Protein AF-A0A820LXX5-F1 (afdb_monomer)

Solvent-accessible surface area (backbone atoms only — not comparable to full-atom values): 5407 Å² total; per-residue (Å²): 135,85,67,86,81,78,61,84,82,75,54,79,83,36,68,66,50,48,53,50,53,50,53,52,51,52,51,51,43,57,74,74,63,58,70,79,55,68,68,57,55,53,48,52,56,50,51,49,54,49,52,51,52,50,52,53,50,29,60,74,69,47,40,42,80,45,74,36,95,88,73,73,45,78,44,78,44,47,50,68,61,52,56,55,66,71,76,111

Secondary structure (DSSP, 8-state):
---GGGS----TT-HHHHHHHHHHHHHHHHHHS-PPPHHHHHHHHHHHHHHHHHHHHHHHTTEEEEE-TTT--EEEEEHHHHHHHTT-

Nearest PDB structures (foldseek):
  1xjh-assembly1_A  TM=3.712E-01  e=5.589E+00  Escherichia coli

Sequence (88 aa):
MSNVTDLPKIPLTSPLYKSYSNQLRSYLSQSYMTLIPLIDQIRALRELKMIQSIRKKLKKLKLILRETDKSGVLHIGSAADYERKAID

Radius of gyration: 27.84 Å; Cα contacts (8 Å, |Δi|>4): 37; chains: 1; bounding box: 59×32×66 Å

Organism: NCBI:txid392033

Structure (mmCIF, N/CA/C/O backbone):
data_AF-A0A820LXX5-F1
#
_entry.id   AF-A0A820LXX5-F1
#
loop_
_atom_site.group_PDB
_atom_site.id
_atom_site.type_symbol
_atom_site.label_atom_id
_atom_site.label_alt_id
_atom_site.label_comp_id
_atom_site.label_asym_id
_atom_site.label_entity_id
_atom_site.label_seq_id
_atom_site.pdbx_PDB_ins_code
_atom_site.Cartn_x
_atom_site.Cartn_y
_atom_site.Cartn_z
_atom_site.occupancy
_atom_site.B_iso_or_equiv
_atom_site.auth_seq_id
_atom_site.auth_comp_id
_atom_site.auth_asym_id
_atom_site.auth_atom_id
_atom_site.pdbx_PDB_model_num
ATOM 1 N N . MET A 1 1 ? -3.473 -19.243 -46.118 1.00 46.00 1 MET A N 1
ATOM 2 C CA . MET A 1 1 ? -2.961 -19.176 -44.733 1.00 46.00 1 MET A CA 1
ATOM 3 C C . MET A 1 1 ? -1.456 -19.342 -44.823 1.00 46.00 1 MET A C 1
ATOM 5 O O . MET A 1 1 ? -1.011 -20.410 -45.215 1.00 46.00 1 MET A O 1
ATOM 9 N N . SER A 1 2 ? -0.685 -18.274 -44.631 1.00 48.22 2 SER A N 1
ATOM 10 C CA . SER A 1 2 ? 0.780 -18.329 -44.653 1.00 48.22 2 SER A CA 1
ATOM 11 C C . SER A 1 2 ? 1.277 -18.932 -43.339 1.00 48.22 2 SER A C 1
ATOM 13 O O . SER A 1 2 ? 0.941 -18.442 -42.261 1.00 48.22 2 SER A O 1
ATOM 15 N N . ASN A 1 3 ? 2.034 -20.026 -43.431 1.00 50.31 3 ASN A N 1
ATOM 16 C CA . ASN A 1 3 ? 2.632 -20.691 -42.279 1.00 50.31 3 ASN A CA 1
ATOM 17 C C . ASN A 1 3 ? 3.665 -19.756 -41.634 1.00 50.31 3 ASN A C 1
ATOM 19 O O . ASN A 1 3 ? 4.566 -19.252 -42.298 1.00 50.31 3 ASN A O 1
ATOM 23 N N . VAL A 1 4 ? 3.554 -19.541 -40.322 1.00 58.78 4 VAL A N 1
ATOM 24 C CA . VAL A 1 4 ? 4.427 -18.652 -39.522 1.00 58.78 4 VAL A CA 1
ATOM 25 C C . VAL A 1 4 ? 5.904 -19.108 -39.528 1.00 58.78 4 VAL A C 1
ATOM 27 O O . VAL A 1 4 ? 6.793 -18.391 -39.078 1.00 58.78 4 VAL A O 1
ATOM 30 N N . THR A 1 5 ? 6.193 -20.291 -40.069 1.00 59.34 5 THR A N 1
ATOM 31 C CA . THR A 1 5 ? 7.522 -20.911 -40.127 1.00 59.34 5 THR A CA 1
ATOM 32 C C . THR A 1 5 ? 8.438 -20.403 -41.244 1.00 59.34 5 THR A C 1
ATOM 34 O O . THR A 1 5 ? 9.637 -20.654 -41.156 1.00 59.34 5 THR A O 1
ATOM 37 N N . ASP A 1 6 ? 7.932 -19.659 -42.233 1.00 63.47 6 ASP A N 1
ATOM 38 C CA . ASP A 1 6 ? 8.730 -19.155 -43.373 1.00 63.47 6 ASP A CA 1
ATOM 39 C C . ASP A 1 6 ? 9.298 -17.741 -43.154 1.00 63.47 6 ASP A C 1
ATOM 41 O O . ASP A 1 6 ? 9.573 -16.997 -44.096 1.00 63.47 6 ASP A O 1
ATOM 45 N N . LEU A 1 7 ? 9.482 -17.332 -41.896 1.00 69.00 7 LEU A N 1
ATOM 46 C CA . LEU A 1 7 ? 10.152 -16.071 -41.597 1.00 69.00 7 LEU A CA 1
ATOM 47 C C . LEU A 1 7 ? 11.667 -16.208 -41.826 1.00 69.00 7 LEU A C 1
ATOM 49 O O . LEU A 1 7 ? 12.270 -17.191 -41.377 1.00 69.00 7 LEU A O 1
ATOM 53 N N . PRO A 1 8 ? 12.318 -15.225 -42.475 1.00 70.38 8 PRO A N 1
ATOM 54 C CA . PRO A 1 8 ? 13.762 -15.241 -42.650 1.00 70.38 8 PRO A CA 1
ATOM 55 C C . PRO A 1 8 ? 14.441 -15.289 -41.277 1.00 70.38 8 PRO A C 1
ATOM 57 O O . PRO A 1 8 ? 14.306 -14.374 -40.461 1.00 70.38 8 PRO A O 1
ATOM 60 N N . LYS A 1 9 ? 15.168 -16.381 -41.009 1.00 72.75 9 LYS A N 1
ATOM 61 C CA . LYS A 1 9 ? 15.943 -16.546 -39.775 1.00 72.75 9 LYS A CA 1
ATOM 62 C C . LYS A 1 9 ? 17.083 -15.535 -39.778 1.00 72.75 9 LYS A C 1
ATOM 64 O O . LYS A 1 9 ? 18.094 -15.734 -40.447 1.00 72.75 9 LYS A O 1
ATOM 69 N N . ILE A 1 10 ? 16.915 -14.449 -39.029 1.00 72.38 10 ILE A N 1
ATOM 70 C CA . ILE A 1 10 ? 17.976 -13.465 -38.819 1.00 72.38 10 ILE A CA 1
ATOM 71 C C . ILE A 1 10 ? 19.077 -14.148 -37.994 1.00 72.38 10 ILE A C 1
ATOM 73 O O . ILE A 1 10 ? 18.796 -14.624 -36.890 1.00 72.38 10 ILE A O 1
ATOM 77 N N . PRO A 1 11 ? 20.324 -14.214 -38.489 1.00 77.44 11 PRO A N 1
ATOM 78 C CA . PRO A 1 11 ? 21.423 -14.785 -37.725 1.00 77.44 11 PRO A CA 1
ATOM 79 C C . PRO A 1 11 ? 21.616 -14.024 -36.412 1.00 77.44 11 PRO A C 1
ATOM 81 O O . PRO A 1 11 ? 21.673 -12.795 -36.407 1.00 77.44 11 PRO A O 1
ATOM 84 N N . LEU A 1 12 ? 21.783 -14.747 -35.303 1.00 73.69 12 LEU A N 1
ATOM 85 C CA . LEU A 1 12 ? 22.021 -14.156 -33.975 1.00 73.69 12 LEU A CA 1
ATOM 86 C C . LEU A 1 12 ? 23.307 -13.313 -33.921 1.00 73.69 12 LEU A C 1
ATOM 88 O O . LEU A 1 12 ? 23.457 -12.435 -33.076 1.00 73.69 12 LEU A O 1
ATOM 92 N N . THR A 1 13 ? 24.235 -13.574 -34.840 1.00 77.81 13 THR A N 1
ATOM 93 C CA . THR A 1 13 ? 25.483 -12.830 -35.025 1.00 77.81 13 THR A CA 1
ATOM 94 C C . THR A 1 13 ? 25.300 -11.531 -35.810 1.00 77.81 13 THR A C 1
ATOM 96 O O . THR A 1 13 ? 26.231 -10.728 -35.869 1.00 77.81 13 THR A O 1
ATOM 99 N N . SER A 1 14 ? 24.122 -11.297 -36.402 1.00 85.44 14 SER A N 1
ATOM 100 C CA . SER A 1 14 ? 23.832 -10.078 -37.153 1.00 85.44 14 SER A CA 1
ATOM 101 C C . SER A 1 14 ? 23.964 -8.847 -36.248 1.00 85.44 14 SER A C 1
ATOM 103 O O . SER A 1 14 ? 23.355 -8.809 -35.171 1.00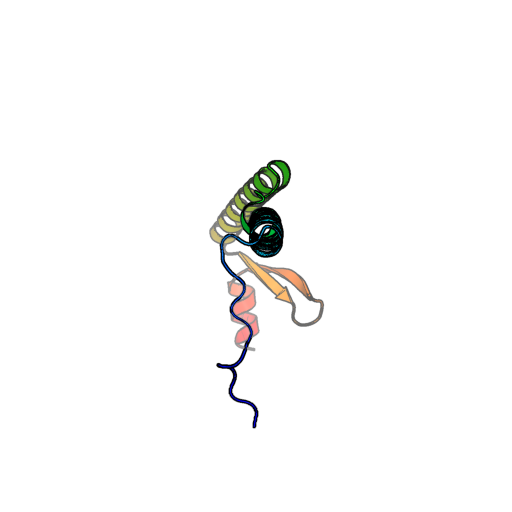 85.44 14 SER A O 1
ATOM 105 N N . PRO A 1 15 ? 24.693 -7.798 -36.677 1.00 86.75 15 PRO A N 1
ATOM 106 C CA . PRO A 1 15 ? 24.781 -6.541 -35.937 1.00 86.75 15 PRO A CA 1
ATOM 107 C C . PRO A 1 15 ? 23.406 -5.934 -35.634 1.00 86.75 15 PRO A C 1
ATOM 109 O O . PRO A 1 15 ? 23.203 -5.365 -34.562 1.00 86.75 15 PRO A O 1
ATOM 112 N N . LEU A 1 16 ? 22.446 -6.113 -36.550 1.00 86.69 16 LEU A N 1
ATOM 113 C CA . LEU A 1 16 ? 21.071 -5.643 -36.396 1.00 86.69 16 LEU A CA 1
ATOM 114 C C . LEU A 1 16 ? 20.347 -6.377 -35.261 1.00 86.69 16 LEU A C 1
ATOM 116 O O . LEU A 1 16 ? 19.748 -5.732 -34.402 1.00 86.69 16 LEU A O 1
ATOM 120 N N . TYR A 1 17 ? 20.471 -7.708 -35.206 1.00 87.44 17 TYR A N 1
ATOM 121 C CA . TYR A 1 17 ? 19.916 -8.507 -34.111 1.00 87.44 17 TYR A CA 1
ATOM 122 C C . TYR A 1 17 ? 20.526 -8.099 -32.766 1.00 87.44 17 TYR A C 1
ATOM 124 O O . TYR A 1 17 ? 19.804 -7.858 -31.800 1.00 87.44 17 TYR A O 1
ATOM 132 N N . LYS A 1 18 ? 21.855 -7.945 -32.711 1.00 87.31 18 LYS A N 1
ATOM 133 C CA . LYS A 1 18 ? 22.566 -7.536 -31.493 1.00 87.31 18 LYS A CA 1
ATOM 134 C C . LYS A 1 18 ? 22.118 -6.154 -31.011 1.00 87.31 18 LYS A C 1
ATOM 136 O O . LYS A 1 18 ? 21.815 -5.997 -29.829 1.00 87.31 18 LYS A O 1
ATOM 141 N N . SER A 1 19 ? 22.023 -5.179 -31.916 1.00 90.75 19 SER A N 1
ATOM 142 C CA . SER A 1 19 ? 21.540 -3.828 -31.606 1.00 90.75 19 SER A CA 1
ATOM 143 C C . SER A 1 19 ? 20.124 -3.858 -31.028 1.00 90.75 19 SER A C 1
ATOM 145 O O . SER A 1 19 ? 19.892 -3.350 -29.931 1.00 90.75 19 SER A O 1
ATOM 147 N N . TYR A 1 20 ? 19.207 -4.551 -31.706 1.00 91.06 20 TYR A N 1
ATOM 148 C CA . TYR A 1 20 ? 17.826 -4.687 -31.255 1.00 91.06 20 TYR A CA 1
ATOM 149 C C . TYR A 1 20 ? 17.722 -5.397 -29.898 1.00 91.06 20 TYR A C 1
ATOM 151 O O . TYR A 1 20 ? 17.042 -4.916 -28.995 1.00 91.06 20 TYR A O 1
ATOM 159 N N . SER A 1 21 ? 18.454 -6.499 -29.704 1.00 90.94 21 SER A N 1
ATOM 160 C CA . SER A 1 21 ? 18.465 -7.225 -28.428 1.00 90.94 21 SER A CA 1
ATOM 161 C C . SER A 1 21 ? 18.961 -6.359 -27.265 1.00 90.94 21 SER A C 1
ATOM 163 O O . SER A 1 21 ? 18.421 -6.436 -26.162 1.00 90.94 21 SER A O 1
ATOM 165 N N . ASN A 1 22 ? 19.940 -5.484 -27.516 1.00 92.75 22 ASN A N 1
ATOM 166 C CA . ASN A 1 22 ? 20.455 -4.558 -26.514 1.00 92.75 22 ASN A CA 1
ATOM 167 C C . ASN A 1 22 ? 19.431 -3.467 -26.190 1.00 92.75 22 ASN A C 1
ATOM 169 O O . ASN A 1 22 ? 19.232 -3.161 -25.018 1.00 92.75 22 ASN A O 1
ATOM 173 N N . GLN A 1 23 ? 18.751 -2.914 -27.198 1.00 94.38 23 GLN A N 1
ATOM 174 C CA . GLN A 1 23 ? 17.683 -1.931 -26.993 1.00 94.38 23 GLN A CA 1
ATOM 175 C C . GLN A 1 23 ? 16.529 -2.518 -26.179 1.00 94.38 23 GLN A C 1
ATOM 177 O O . GLN A 1 23 ? 16.095 -1.908 -25.203 1.00 94.38 23 GLN A O 1
ATOM 182 N N . LEU A 1 24 ? 16.086 -3.728 -26.527 1.00 92.69 24 LEU A N 1
ATOM 183 C CA . LEU A 1 24 ? 15.032 -4.427 -25.799 1.00 92.69 24 LEU A CA 1
ATOM 184 C C . LEU A 1 24 ? 15.447 -4.696 -24.349 1.00 92.69 24 LEU A C 1
ATOM 186 O O . LEU A 1 24 ? 14.672 -4.452 -23.428 1.00 92.69 24 LEU A O 1
ATOM 190 N N . ARG A 1 25 ? 16.690 -5.137 -24.127 1.00 91.19 25 ARG A N 1
ATOM 191 C CA . ARG A 1 25 ? 17.232 -5.341 -22.780 1.00 91.19 25 ARG A CA 1
ATOM 192 C C . ARG A 1 25 ? 17.251 -4.045 -21.971 1.00 91.19 25 ARG A C 1
ATOM 194 O O . ARG A 1 25 ? 16.846 -4.067 -20.812 1.00 91.19 25 ARG A O 1
ATOM 201 N N . SER A 1 26 ? 17.695 -2.937 -22.561 1.00 90.69 26 SER A N 1
ATOM 202 C CA . SER A 1 26 ? 17.713 -1.629 -21.898 1.00 90.69 26 SER A CA 1
ATOM 203 C C . SER A 1 26 ? 16.307 -1.162 -21.537 1.00 90.69 26 SER A C 1
ATOM 205 O O . SER A 1 26 ? 16.081 -0.757 -20.399 1.00 90.69 26 SER A O 1
ATOM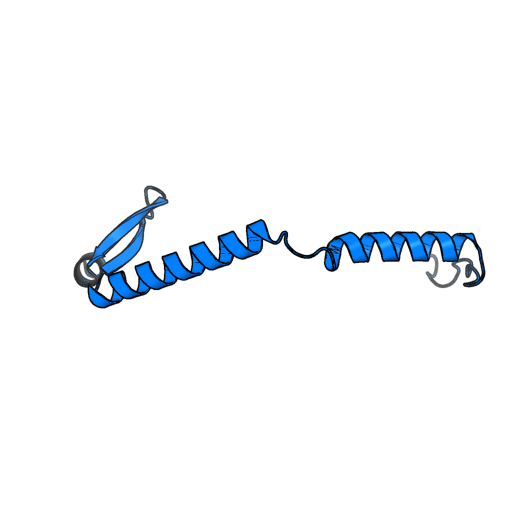 207 N N . TYR A 1 27 ? 15.354 -1.291 -22.463 1.00 90.75 27 TYR A N 1
ATOM 208 C CA . TYR A 1 27 ? 13.954 -0.949 -22.221 1.00 90.75 27 TYR A CA 1
ATOM 209 C C . TYR A 1 27 ? 13.371 -1.769 -21.069 1.00 90.75 27 TYR A C 1
ATOM 211 O O . TYR A 1 27 ? 12.882 -1.204 -20.098 1.00 90.75 27 TYR A O 1
ATOM 219 N N . LEU A 1 28 ? 13.500 -3.098 -21.118 1.00 88.75 28 LEU A N 1
ATOM 220 C CA . LEU A 1 28 ? 12.983 -3.974 -20.066 1.00 88.75 28 LEU A CA 1
ATOM 221 C C . LEU A 1 28 ? 13.661 -3.711 -18.717 1.00 88.75 28 LEU A C 1
ATOM 223 O O . LEU A 1 28 ? 12.996 -3.703 -17.685 1.00 88.75 28 LEU A O 1
ATOM 227 N N . SER A 1 29 ? 14.967 -3.444 -18.710 1.00 86.94 29 SER A N 1
ATOM 228 C CA . SER A 1 29 ? 15.673 -3.061 -17.487 1.00 86.94 29 SER A CA 1
ATOM 229 C C . SER A 1 29 ? 15.122 -1.755 -16.916 1.00 86.94 29 SER A C 1
ATOM 231 O O . SER A 1 29 ? 14.904 -1.654 -15.714 1.00 86.94 29 SER A O 1
ATOM 233 N N . GLN A 1 30 ? 14.851 -0.760 -17.756 1.00 84.38 30 GLN A N 1
ATOM 234 C CA . GLN A 1 30 ? 14.293 0.506 -17.301 1.00 84.38 30 GLN A CA 1
ATOM 235 C C . GLN A 1 30 ? 12.827 0.367 -16.860 1.00 84.38 30 GLN A C 1
ATOM 237 O O . GLN A 1 30 ? 12.411 1.006 -15.900 1.00 84.38 30 GLN A O 1
ATOM 242 N N . SER A 1 31 ? 12.034 -0.484 -17.500 1.00 82.81 31 SER A N 1
ATOM 243 C CA . SER A 1 31 ? 10.628 -0.666 -17.129 1.00 82.81 31 SER A CA 1
ATOM 244 C C . SER A 1 31 ? 10.442 -1.509 -15.868 1.00 82.81 31 SER A C 1
ATOM 246 O O . SER A 1 31 ? 9.561 -1.210 -15.069 1.00 82.81 31 SER A O 1
ATOM 248 N N . TYR A 1 32 ? 11.259 -2.548 -15.677 1.00 80.06 32 TYR A N 1
ATOM 249 C CA . TYR A 1 32 ? 11.032 -3.553 -14.631 1.00 80.06 32 TYR A CA 1
ATOM 250 C C . TYR A 1 32 ? 12.083 -3.562 -13.521 1.00 80.06 32 TYR A C 1
ATOM 252 O O . TYR A 1 32 ? 11.808 -4.080 -12.443 1.00 80.06 32 TYR A O 1
ATOM 260 N N . MET A 1 33 ? 13.272 -3.005 -13.763 1.00 80.31 33 MET A N 1
ATOM 261 C CA . MET A 1 33 ? 14.371 -2.979 -12.787 1.00 80.31 33 MET A CA 1
ATOM 262 C C . MET A 1 33 ? 14.6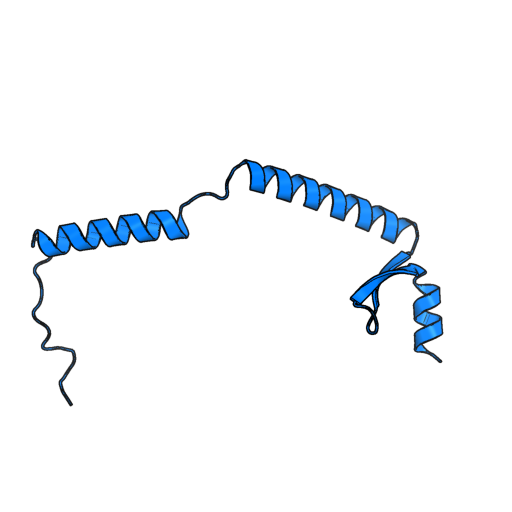69 -1.570 -12.271 1.00 80.31 33 MET A C 1
ATOM 264 O O . MET A 1 33 ? 15.540 -1.409 -11.415 1.00 80.31 33 MET A O 1
ATOM 268 N N . THR A 1 34 ? 13.951 -0.545 -12.747 1.00 79.38 34 THR A N 1
ATOM 269 C CA . THR A 1 34 ? 14.036 0.783 -12.134 1.00 79.38 34 THR A CA 1
ATOM 270 C C . THR A 1 34 ? 13.436 0.706 -10.742 1.00 79.38 34 THR A C 1
ATOM 272 O O . THR A 1 34 ? 12.237 0.493 -10.564 1.00 79.38 34 THR A O 1
ATOM 275 N N . LEU A 1 35 ? 14.303 0.855 -9.745 1.00 80.12 35 LEU A N 1
ATOM 276 C CA . LEU A 1 35 ? 13.905 0.882 -8.349 1.00 80.12 35 LEU A CA 1
ATOM 277 C C . LEU A 1 35 ? 12.935 2.039 -8.111 1.00 80.12 35 LEU A C 1
ATOM 279 O O . LEU A 1 35 ? 13.125 3.142 -8.626 1.00 80.12 35 LEU A O 1
ATOM 283 N N . ILE A 1 36 ? 11.930 1.789 -7.272 1.00 82.06 36 ILE A N 1
ATOM 284 C CA . ILE A 1 36 ? 11.063 2.845 -6.746 1.00 82.06 36 ILE A CA 1
ATOM 285 C C . ILE A 1 36 ? 11.970 3.928 -6.139 1.00 82.06 36 ILE A C 1
ATOM 287 O O . ILE A 1 36 ? 12.867 3.576 -5.363 1.00 82.06 36 ILE A O 1
ATOM 291 N N . PRO A 1 37 ? 11.775 5.222 -6.447 1.00 88.44 37 PRO A N 1
ATOM 292 C CA . PRO A 1 37 ? 12.593 6.282 -5.874 1.00 88.44 37 PRO A CA 1
ATOM 293 C C . PRO A 1 37 ? 12.642 6.188 -4.346 1.00 88.44 37 PRO A C 1
ATOM 295 O O . PRO A 1 37 ? 11.623 5.966 -3.692 1.00 88.44 37 PRO A O 1
ATOM 298 N N . LEU A 1 38 ? 13.825 6.379 -3.752 1.00 87.94 38 LEU A N 1
ATOM 299 C CA . LEU A 1 38 ? 14.017 6.262 -2.298 1.00 87.94 38 LEU A CA 1
ATOM 300 C C . LEU A 1 38 ? 13.030 7.141 -1.508 1.00 87.94 38 LEU A C 1
ATOM 302 O O . LEU A 1 38 ? 12.549 6.749 -0.447 1.00 87.94 38 LEU A O 1
ATOM 306 N N . ILE A 1 39 ? 12.696 8.319 -2.040 1.00 93.06 39 ILE A N 1
ATOM 307 C CA . ILE A 1 39 ? 11.738 9.234 -1.418 1.00 93.06 39 ILE A CA 1
ATOM 308 C C . ILE A 1 39 ? 10.329 8.640 -1.322 1.00 93.06 39 ILE A C 1
ATOM 310 O O . ILE A 1 39 ? 9.678 8.788 -0.286 1.00 93.06 39 ILE A O 1
ATOM 314 N N . ASP A 1 40 ? 9.891 7.912 -2.346 1.00 92.38 40 ASP A N 1
ATOM 315 C CA . ASP A 1 40 ? 8.581 7.268 -2.373 1.00 92.38 40 ASP A CA 1
ATOM 316 C C . ASP A 1 40 ? 8.558 6.057 -1.444 1.00 92.38 40 ASP A C 1
ATOM 318 O O . ASP A 1 40 ? 7.592 5.863 -0.709 1.00 92.38 40 ASP A O 1
ATOM 322 N N . GLN A 1 41 ? 9.665 5.310 -1.362 1.00 92.88 41 GLN A N 1
ATOM 323 C CA . GLN A 1 41 ? 9.816 4.238 -0.373 1.00 92.88 41 GLN A CA 1
ATOM 324 C C . GLN A 1 41 ? 9.698 4.776 1.063 1.00 92.88 41 GLN A C 1
ATOM 326 O O . GLN A 1 41 ? 8.966 4.225 1.888 1.00 92.88 41 GLN A O 1
ATOM 331 N N . ILE A 1 42 ? 10.382 5.885 1.372 1.00 95.50 42 ILE A N 1
ATOM 332 C CA . ILE A 1 42 ? 10.320 6.523 2.695 1.00 95.50 42 ILE A CA 1
ATOM 333 C C . ILE A 1 42 ? 8.901 7.018 2.997 1.00 95.50 42 ILE A C 1
ATOM 335 O O . ILE A 1 42 ? 8.422 6.836 4.120 1.00 95.50 42 ILE A O 1
ATOM 339 N N . ARG A 1 43 ? 8.222 7.637 2.022 1.00 96.38 43 ARG A N 1
ATOM 340 C CA . ARG A 1 43 ? 6.829 8.090 2.169 1.00 96.38 43 ARG A CA 1
ATOM 341 C C . ARG A 1 43 ? 5.891 6.920 2.448 1.00 96.38 43 ARG A C 1
ATOM 343 O O . ARG A 1 43 ? 5.209 6.948 3.471 1.00 96.38 43 ARG A O 1
ATOM 350 N N . ALA A 1 44 ? 5.957 5.862 1.645 1.00 95.31 44 ALA A N 1
ATOM 351 C CA . ALA A 1 44 ? 5.140 4.665 1.823 1.00 95.31 44 ALA A CA 1
ATOM 352 C C . ALA A 1 44 ? 5.335 4.036 3.214 1.00 95.31 44 ALA A C 1
ATOM 354 O O . ALA A 1 44 ? 4.367 3.685 3.889 1.00 95.31 44 ALA A O 1
ATOM 355 N N . LEU A 1 45 ? 6.577 3.959 3.707 1.00 96.56 45 LEU A N 1
ATOM 356 C CA . LEU A 1 45 ? 6.860 3.451 5.054 1.00 96.56 45 LEU A CA 1
ATOM 357 C C . LEU A 1 45 ? 6.281 4.341 6.162 1.00 96.56 45 LEU A C 1
ATOM 359 O O . LEU A 1 45 ? 5.810 3.830 7.183 1.00 96.56 45 LEU A O 1
ATOM 363 N N . ARG A 1 46 ? 6.322 5.668 5.998 1.00 96.69 46 ARG A N 1
ATOM 364 C CA . ARG A 1 46 ? 5.725 6.610 6.960 1.00 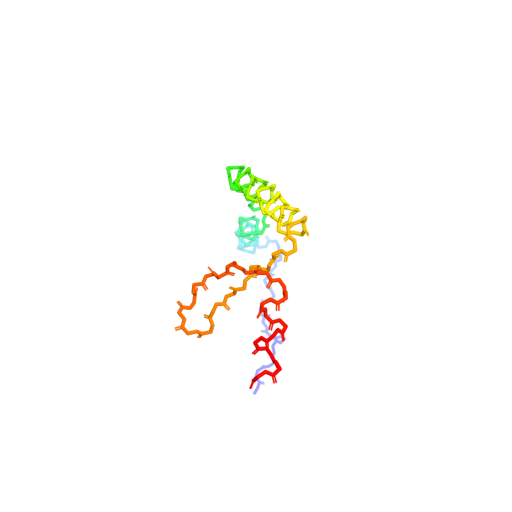96.69 46 ARG A CA 1
ATOM 365 C C . ARG A 1 46 ? 4.206 6.483 6.986 1.00 96.69 46 ARG A C 1
ATOM 367 O O . ARG A 1 46 ? 3.632 6.386 8.071 1.00 96.69 46 ARG A O 1
ATOM 374 N N . GLU A 1 47 ? 3.575 6.433 5.820 1.00 96.75 47 GLU A N 1
ATOM 375 C CA . GLU A 1 47 ? 2.129 6.249 5.683 1.00 96.75 47 GLU A CA 1
ATOM 376 C C . GLU A 1 47 ? 1.680 4.913 6.275 1.00 96.75 47 GLU A C 1
ATOM 378 O O . GLU A 1 47 ? 0.739 4.877 7.068 1.00 96.75 47 GLU A O 1
ATOM 383 N N . LEU A 1 48 ? 2.416 3.829 6.015 1.00 97.06 48 LEU A N 1
ATOM 384 C CA . LEU A 1 48 ? 2.146 2.520 6.606 1.00 97.06 48 LEU A CA 1
ATOM 385 C C . LEU A 1 48 ? 2.161 2.572 8.140 1.00 97.06 48 LEU A C 1
ATOM 387 O O . LEU A 1 48 ? 1.226 2.093 8.786 1.00 97.06 48 LEU A O 1
ATOM 391 N N . LYS A 1 49 ? 3.192 3.185 8.736 1.00 97.06 49 LYS A N 1
ATOM 392 C CA . LYS A 1 49 ? 3.284 3.352 10.197 1.00 97.06 49 LYS A CA 1
ATOM 393 C C . LYS A 1 49 ? 2.127 4.189 10.746 1.00 97.06 49 LYS A C 1
ATOM 395 O O . LYS A 1 49 ? 1.585 3.874 11.808 1.00 97.06 49 LYS A O 1
ATOM 400 N N . MET A 1 50 ? 1.725 5.233 10.024 1.00 96.75 50 MET A N 1
ATOM 401 C CA . MET A 1 50 ? 0.592 6.074 10.401 1.00 96.75 50 MET A CA 1
ATOM 402 C C . MET A 1 50 ? -0.719 5.280 10.386 1.00 96.75 50 MET A C 1
ATOM 404 O O . MET A 1 50 ? -1.431 5.264 11.390 1.00 96.75 50 MET A O 1
ATOM 408 N N . ILE A 1 51 ? -0.992 4.542 9.307 1.00 95.06 51 ILE A N 1
ATOM 409 C CA . ILE A 1 51 ? -2.175 3.682 9.169 1.00 95.06 51 ILE A CA 1
ATOM 410 C C . ILE A 1 51 ? -2.205 2.617 10.269 1.00 95.06 51 ILE A C 1
ATOM 412 O O . ILE A 1 51 ? -3.251 2.385 10.875 1.00 95.06 51 ILE A O 1
ATOM 416 N N . GLN A 1 52 ? -1.068 1.991 10.586 1.00 96.44 52 GLN A N 1
ATOM 417 C CA . GLN A 1 52 ? -0.967 1.023 11.683 1.00 96.44 52 GLN A CA 1
ATOM 418 C C . GLN A 1 52 ? -1.315 1.653 13.039 1.00 96.44 52 GLN A C 1
ATOM 420 O O . GLN A 1 52 ? -2.064 1.064 13.823 1.00 96.44 52 GLN A O 1
ATOM 425 N N . SER A 1 53 ? -0.819 2.864 13.308 1.00 96.19 53 SER A N 1
ATOM 426 C CA . SER A 1 53 ? -1.137 3.613 14.528 1.00 96.19 53 SER A CA 1
ATOM 427 C C . SER A 1 53 ? -2.628 3.961 14.614 1.00 96.19 53 SER A C 1
ATOM 429 O O . SER A 1 53 ? -3.260 3.722 15.647 1.00 96.19 53 SER A O 1
ATOM 431 N N . ILE A 1 54 ? -3.217 4.441 13.514 1.00 93.44 54 ILE A N 1
ATOM 432 C CA . ILE A 1 54 ? -4.653 4.738 13.410 1.00 93.44 54 ILE A CA 1
ATOM 433 C C . ILE A 1 54 ? -5.475 3.471 13.668 1.00 93.44 54 ILE A C 1
ATOM 435 O O . ILE A 1 54 ? -6.331 3.471 14.551 1.00 93.44 54 ILE A O 1
ATOM 439 N N . ARG A 1 55 ? -5.165 2.359 12.989 1.00 92.94 55 ARG A N 1
ATOM 440 C CA . A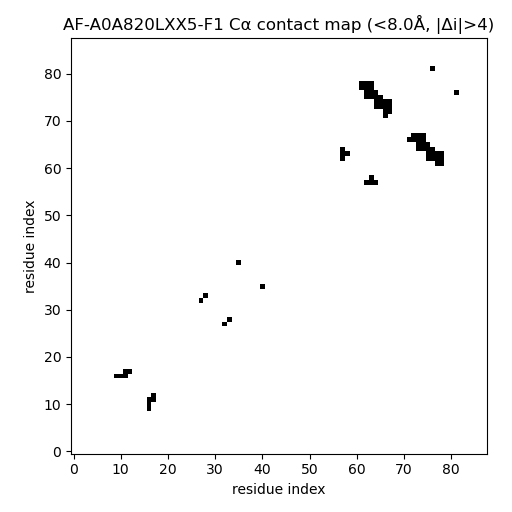RG A 1 55 ? -5.836 1.062 13.186 1.00 92.94 55 ARG A CA 1
ATOM 441 C C . ARG A 1 55 ? -5.776 0.594 14.638 1.00 92.94 55 ARG A C 1
ATOM 443 O O . ARG A 1 55 ? -6.787 0.152 15.183 1.00 92.94 55 ARG A O 1
ATOM 450 N N . LYS A 1 56 ? -4.617 0.726 15.292 1.00 95.44 56 LYS A N 1
ATOM 451 C CA . LYS A 1 56 ? -4.452 0.363 16.707 1.00 95.44 56 LYS A CA 1
ATOM 452 C C . LYS A 1 56 ? -5.345 1.211 17.618 1.00 95.44 56 LYS A C 1
ATOM 454 O O . LYS A 1 56 ? -5.968 0.665 18.528 1.00 95.44 56 LYS A O 1
ATOM 459 N N . LYS A 1 57 ? -5.433 2.523 17.371 1.00 93.69 57 LYS A N 1
ATOM 460 C CA . LYS A 1 57 ? -6.305 3.436 18.129 1.00 93.69 57 LYS A CA 1
ATOM 461 C C . LYS A 1 57 ? -7.786 3.124 17.911 1.00 93.69 57 LYS A C 1
ATOM 463 O O . LYS A 1 57 ? -8.507 2.993 18.895 1.00 93.69 57 LYS A O 1
ATOM 468 N N . LEU A 1 58 ? -8.214 2.935 16.662 1.00 92.25 58 LEU A N 1
ATOM 469 C CA . LEU A 1 58 ? -9.596 2.576 16.326 1.00 92.25 58 LEU A CA 1
ATOM 470 C C . LEU A 1 58 ? -10.019 1.278 17.024 1.00 92.25 58 LEU A C 1
ATOM 472 O O . LEU A 1 58 ? -11.041 1.256 17.705 1.00 92.25 58 LEU A O 1
ATOM 476 N N . LYS A 1 59 ? -9.177 0.235 16.970 1.00 90.88 59 LYS A N 1
ATOM 477 C CA . LYS A 1 59 ? -9.435 -1.038 17.661 1.00 90.88 59 LYS A CA 1
ATOM 478 C C . LYS A 1 59 ? -9.550 -0.862 19.177 1.00 90.88 59 LYS A C 1
ATOM 480 O O . LYS A 1 59 ? -10.465 -1.414 19.780 1.00 90.88 59 LYS A O 1
ATOM 485 N N . LYS A 1 60 ? -8.650 -0.086 19.797 1.00 92.88 60 LYS A N 1
ATOM 486 C CA . LYS A 1 60 ? -8.686 0.186 21.246 1.00 92.88 60 LYS A CA 1
ATOM 487 C C . LYS A 1 60 ? -9.986 0.881 21.664 1.00 92.88 60 LYS A C 1
ATOM 489 O O . LYS A 1 60 ? -10.521 0.572 22.721 1.00 92.88 60 LYS A O 1
ATOM 494 N N . L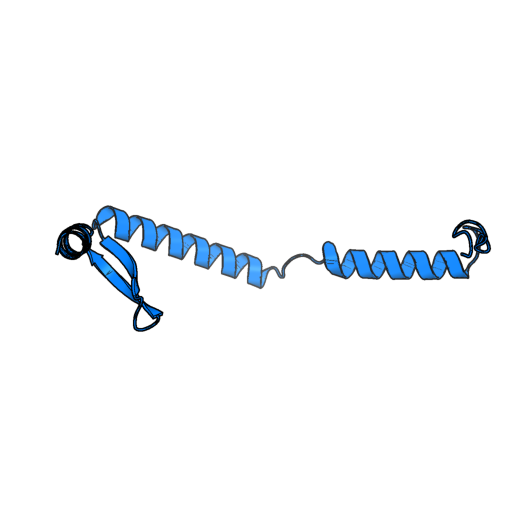EU A 1 61 ? -10.473 1.806 20.841 1.00 91.75 61 LEU A N 1
ATOM 495 C CA . LEU A 1 61 ? -11.674 2.597 21.109 1.00 91.75 61 LEU A CA 1
ATOM 496 C C . LEU A 1 61 ? -12.968 1.939 20.597 1.00 91.75 61 LEU A C 1
ATOM 498 O O . LEU A 1 61 ? -14.028 2.539 20.729 1.00 91.75 61 LEU A O 1
ATOM 502 N N . LYS A 1 62 ? -12.898 0.725 20.025 1.00 91.06 62 LYS A N 1
ATOM 503 C CA . LYS A 1 62 ? -14.031 0.028 19.381 1.00 91.06 62 LYS A CA 1
ATOM 504 C C . LYS A 1 62 ? -14.732 0.878 18.304 1.00 91.06 62 LYS A C 1
ATOM 506 O O . LYS A 1 62 ? -15.948 0.811 18.132 1.00 91.06 62 LYS A O 1
ATOM 511 N N . LEU A 1 63 ? -13.945 1.671 17.579 1.00 90.44 63 LEU A N 1
ATOM 512 C CA . LEU A 1 63 ? -14.408 2.519 16.485 1.00 90.44 63 LEU A CA 1
ATOM 513 C C . LEU A 1 63 ? -14.190 1.832 15.134 1.00 90.44 63 LEU A C 1
ATOM 515 O O . LEU A 1 63 ? -13.190 1.140 14.927 1.00 90.44 63 LEU A O 1
ATOM 519 N N . ILE A 1 64 ? -15.103 2.083 14.202 1.00 87.94 64 ILE A N 1
ATOM 520 C CA . ILE A 1 64 ? -15.057 1.627 12.815 1.00 87.94 64 ILE A CA 1
ATOM 521 C C . ILE A 1 64 ? -14.962 2.852 11.906 1.00 87.94 64 ILE A C 1
ATOM 523 O O . ILE A 1 64 ? -15.755 3.789 12.017 1.00 87.94 64 ILE A O 1
ATOM 527 N N . LEU A 1 65 ? -13.985 2.814 11.000 1.00 87.56 65 LEU A N 1
ATOM 528 C CA . LEU A 1 65 ? -13.862 3.728 9.870 1.00 87.56 65 LEU A CA 1
ATOM 529 C C . LEU A 1 65 ? -14.505 3.049 8.655 1.00 87.56 65 LEU A C 1
ATOM 531 O O . LEU A 1 65 ? -14.042 1.982 8.251 1.00 87.56 65 LEU A O 1
ATOM 535 N N . ARG A 1 66 ? -15.562 3.639 8.097 1.00 85.75 66 ARG A N 1
ATOM 536 C CA . ARG A 1 66 ? -16.276 3.116 6.924 1.00 85.75 66 ARG A CA 1
ATOM 537 C C . ARG A 1 66 ? -16.536 4.246 5.932 1.00 85.75 66 ARG A C 1
ATOM 539 O O . ARG A 1 66 ? -16.797 5.376 6.336 1.00 85.75 66 ARG A O 1
ATOM 546 N N . GLU A 1 67 ? -16.475 3.937 4.645 1.00 85.75 67 GLU A N 1
ATOM 547 C CA . GLU A 1 67 ? -16.922 4.844 3.590 1.00 85.75 67 GLU A CA 1
ATOM 548 C C . GLU A 1 67 ? -18.453 4.912 3.551 1.00 85.75 67 GLU A C 1
ATOM 550 O O . GLU A 1 67 ? -19.143 3.901 3.692 1.00 85.75 67 GLU A O 1
ATOM 555 N N . THR A 1 68 ? -18.993 6.120 3.426 1.00 81.94 68 THR A N 1
ATOM 556 C CA . THR A 1 68 ? -20.441 6.327 3.379 1.00 81.94 68 THR A CA 1
ATOM 557 C C . THR A 1 68 ? -20.954 6.229 1.950 1.00 81.94 68 THR A C 1
ATOM 559 O O . THR A 1 68 ? -20.494 6.945 1.063 1.00 81.94 68 THR A O 1
ATOM 562 N N . ASP A 1 69 ? -21.974 5.396 1.750 1.00 76.25 69 ASP A N 1
ATOM 563 C CA . ASP A 1 69 ? -22.510 5.073 0.422 1.00 76.25 69 ASP A CA 1
ATOM 564 C C . ASP A 1 69 ? -23.056 6.306 -0.337 1.00 76.25 69 ASP A C 1
ATOM 566 O O . ASP A 1 69 ? -23.154 6.292 -1.559 1.00 76.25 69 ASP A O 1
ATOM 570 N N . LYS A 1 70 ? -23.419 7.386 0.377 1.00 75.56 70 LYS A N 1
ATOM 571 C CA . LYS A 1 70 ? -24.071 8.576 -0.203 1.00 75.56 70 LYS A CA 1
ATOM 572 C C . LYS A 1 70 ? -23.130 9.729 -0.549 1.00 75.56 70 LYS A C 1
ATOM 574 O O . LYS A 1 70 ? -23.464 10.513 -1.430 1.00 75.56 70 LYS A O 1
ATOM 579 N N . SER A 1 71 ? -22.010 9.887 0.155 1.00 74.31 71 SER A N 1
ATOM 580 C CA . SER A 1 71 ? -21.113 11.039 -0.036 1.00 74.31 71 SER A CA 1
ATOM 581 C C . SER A 1 71 ? -19.667 10.655 -0.336 1.00 74.31 71 SER A C 1
ATOM 583 O O . SER A 1 71 ? -18.864 11.548 -0.593 1.00 74.31 71 SER A O 1
ATOM 585 N 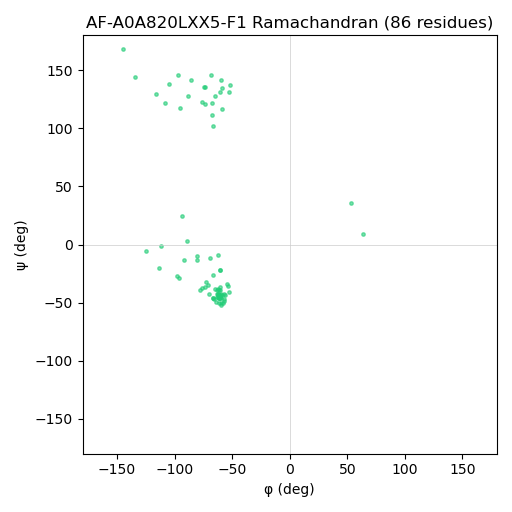N . GLY A 1 72 ? -19.310 9.364 -0.288 1.00 79.19 72 GLY A N 1
ATOM 586 C CA . GLY A 1 72 ? -17.922 8.908 -0.445 1.00 79.19 72 GLY A CA 1
ATOM 587 C C . GLY A 1 72 ? -16.995 9.411 0.668 1.00 79.19 72 GLY A C 1
ATOM 588 O O . GLY A 1 72 ? -15.776 9.286 0.589 1.00 79.19 72 GLY A O 1
ATOM 589 N N . VAL A 1 73 ? -17.554 10.016 1.723 1.00 84.44 73 VAL A N 1
ATOM 590 C CA . VAL A 1 73 ? -16.784 10.517 2.860 1.00 84.44 73 VAL A CA 1
ATOM 591 C C . VAL A 1 73 ? -16.573 9.378 3.847 1.00 84.44 73 VAL A C 1
ATOM 593 O O . VAL A 1 73 ? -17.476 8.574 4.102 1.00 84.44 73 VAL A O 1
ATOM 596 N N . LEU A 1 74 ? -15.381 9.329 4.437 1.00 84.62 74 LEU A N 1
ATOM 597 C CA . LEU A 1 74 ? -15.067 8.411 5.522 1.00 84.62 74 LEU A CA 1
ATOM 598 C C . LEU A 1 74 ? -15.752 8.862 6.816 1.00 84.62 74 LEU A C 1
ATOM 600 O O . LEU A 1 74 ? -15.492 9.950 7.327 1.00 84.62 74 LEU A O 1
ATOM 604 N N . HIS A 1 75 ? -16.589 7.995 7.372 1.00 87.62 75 HIS A N 1
ATOM 605 C CA . HIS A 1 75 ? -17.241 8.197 8.657 1.00 87.62 75 HIS A CA 1
ATOM 606 C C . HIS A 1 75 ? -16.589 7.325 9.737 1.00 87.62 75 HIS A C 1
ATOM 608 O O . HIS A 1 75 ? -16.285 6.148 9.517 1.00 87.62 75 HIS A O 1
ATOM 614 N N . ILE A 1 76 ? -16.389 7.906 10.923 1.00 89.25 76 ILE A N 1
ATOM 615 C CA . ILE A 1 76 ? -15.897 7.214 12.120 1.00 89.25 76 ILE A CA 1
ATOM 616 C C . ILE A 1 76 ? -17.059 7.099 13.102 1.00 89.25 76 ILE A C 1
ATOM 618 O O . ILE A 1 76 ? -17.616 8.109 13.517 1.00 89.25 76 ILE A O 1
ATOM 622 N N . GLY A 1 77 ? -17.401 5.877 13.499 1.00 88.12 77 GLY A N 1
ATOM 623 C CA . GLY A 1 77 ? -18.462 5.619 14.477 1.00 88.12 77 GLY A CA 1
ATOM 624 C C . GLY A 1 77 ? -18.139 4.429 15.371 1.00 88.12 77 GLY A C 1
ATOM 625 O O . GLY A 1 77 ? -17.196 3.686 15.095 1.00 88.12 77 GLY A O 1
ATOM 626 N N . SER A 1 78 ? -18.907 4.237 16.443 1.00 87.75 78 SER A N 1
ATOM 627 C CA . SER A 1 78 ? -18.804 3.025 17.261 1.00 87.75 78 SER A CA 1
A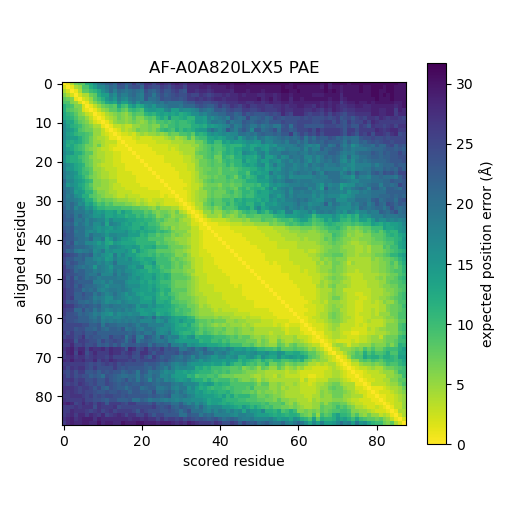TOM 628 C C . SER A 1 78 ? -19.306 1.814 16.482 1.00 87.75 78 SER A C 1
ATOM 630 O O . SER A 1 78 ? -20.278 1.919 15.735 1.00 87.75 78 SER A O 1
ATOM 632 N N . ALA A 1 79 ? -18.699 0.646 16.700 1.00 81.25 79 ALA A N 1
ATOM 633 C CA . ALA A 1 79 ? -19.219 -0.612 16.164 1.00 81.25 79 ALA A CA 1
ATOM 634 C C . ALA A 1 79 ? -20.702 -0.831 16.527 1.00 81.25 79 ALA A C 1
ATOM 636 O O . ALA A 1 79 ? -21.504 -1.179 15.664 1.00 81.25 79 ALA A O 1
ATOM 637 N N . ALA A 1 80 ? -21.084 -0.496 17.763 1.00 83.06 80 ALA A N 1
ATOM 638 C CA . ALA A 1 80 ? -22.454 -0.642 18.253 1.00 83.06 80 ALA A CA 1
ATOM 639 C C . ALA A 1 80 ? -23.462 0.292 17.553 1.00 83.06 80 ALA A C 1
ATOM 641 O O . ALA A 1 80 ? -24.652 -0.009 17.490 1.00 83.06 80 ALA A O 1
ATOM 642 N N . ASP A 1 81 ? -23.016 1.438 17.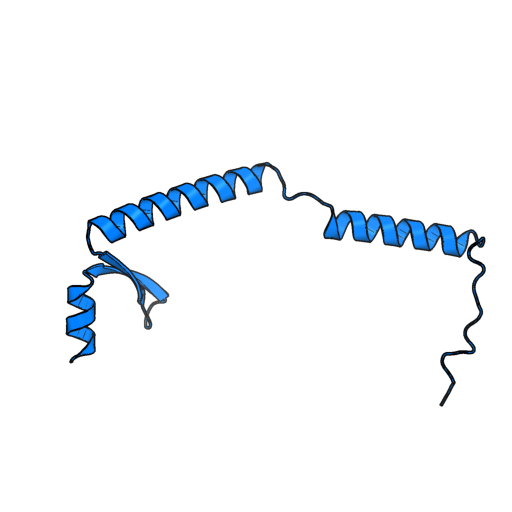029 1.00 83.38 81 ASP A N 1
ATOM 643 C CA . ASP A 1 81 ? -23.898 2.347 16.283 1.00 83.38 81 ASP A CA 1
ATOM 644 C C . ASP A 1 81 ? -24.238 1.778 14.906 1.00 83.38 81 ASP A C 1
ATOM 646 O O . ASP A 1 81 ? -25.337 1.991 14.397 1.00 83.38 81 ASP A O 1
ATOM 650 N N . TYR A 1 82 ? -23.302 1.037 14.311 1.00 77.75 82 TYR A N 1
ATOM 651 C CA . TYR A 1 82 ? -23.520 0.365 13.037 1.00 77.75 82 TYR A CA 1
ATOM 652 C C . TYR A 1 82 ? -24.345 -0.909 13.188 1.00 77.75 82 TYR A C 1
ATOM 654 O O . TYR A 1 82 ? -25.213 -1.145 12.357 1.00 77.75 82 TYR A O 1
ATOM 662 N N . GLU A 1 83 ? -24.119 -1.694 14.244 1.00 78.00 83 GLU A N 1
ATOM 663 C CA . GLU A 1 83 ? -24.939 -2.876 14.541 1.00 78.00 83 GLU A CA 1
ATOM 664 C C . GLU A 1 83 ? -26.411 -2.496 14.729 1.00 78.00 83 GLU A C 1
ATOM 666 O O . GLU A 1 83 ? -27.283 -3.129 14.144 1.00 78.00 83 GLU A O 1
ATOM 671 N N . ARG A 1 84 ? -26.692 -1.406 15.457 1.00 79.06 84 ARG A N 1
ATOM 672 C CA . ARG A 1 84 ? -28.063 -0.894 15.620 1.00 79.06 84 ARG A CA 1
ATOM 673 C C . ARG A 1 84 ? -28.696 -0.473 14.293 1.00 79.06 84 ARG A C 1
ATOM 675 O O . ARG A 1 84 ? -29.809 -0.881 14.001 1.00 79.06 84 ARG A O 1
ATOM 682 N N . LYS A 1 85 ? -27.967 0.276 13.460 1.00 73.56 85 LYS A N 1
ATOM 683 C CA . LYS A 1 85 ? -28.449 0.728 12.140 1.00 73.56 85 LYS A CA 1
ATOM 684 C C . LYS A 1 85 ? -28.604 -0.383 11.096 1.00 73.56 85 LYS A C 1
ATOM 686 O O . LYS A 1 85 ? -29.110 -0.097 10.022 1.00 73.56 85 LYS A O 1
ATOM 691 N N . ALA A 1 86 ? -28.092 -1.587 11.349 1.00 70.50 86 ALA A N 1
ATOM 692 C CA . ALA A 1 86 ? -28.209 -2.718 10.427 1.00 70.50 86 ALA A CA 1
ATOM 693 C C . ALA A 1 86 ? -29.439 -3.599 10.707 1.00 70.50 86 ALA A C 1
ATOM 695 O O . ALA A 1 86 ? -29.747 -4.468 9.895 1.00 70.50 86 ALA A O 1
ATOM 696 N N . ILE A 1 87 ? -30.080 -3.420 11.866 1.00 66.31 87 ILE A N 1
ATOM 697 C CA . ILE A 1 87 ? -31.248 -4.197 12.305 1.00 66.31 87 ILE A CA 1
ATOM 698 C C . ILE A 1 87 ? -32.560 -3.444 12.014 1.00 66.31 87 ILE A C 1
ATOM 700 O O . ILE A 1 87 ? -33.583 -4.097 11.817 1.00 66.31 87 ILE A O 1
ATOM 704 N N . ASP A 1 88 ? -32.511 -2.109 11.958 1.00 49.09 88 ASP A N 1
ATOM 705 C CA . ASP A 1 88 ? -33.604 -1.235 11.495 1.00 49.09 88 ASP A CA 1
ATOM 706 C C . ASP A 1 88 ? -33.661 -1.150 9.958 1.00 49.09 88 ASP A C 1
ATOM 708 O O . ASP A 1 88 ? -34.788 -1.123 9.410 1.00 49.09 88 ASP A O 1
#

Foldseek 3Di:
DDDPPPDPPDDCPDPVVVVVVVVVVVVCCCVPVPDDPPVVVVVVVVVVVVVVVVVVVCVVVQWDWDQDPPPRDTDIDHPVVVVVVVVD

Mean predicted aligned error: 12.8 Å

pLDDT: mean 83.82, std 11.77, range [46.0, 97.06]